Protein AF-A0A433RNE2-F1 (afdb_monomer_lite)

Foldseek 3Di:
DDAFFPADDPNDTDGDHPPDDDDDDDDDDDDPPPCCCPRGVLVRVLVDLDDDDDDDDPPCPSVVPCVVSVVVSVD

Organism: NCBI:txid1562256

InterPro domains:
  IPR003688 Type IV secretion system protein TraG/VirD4 [PF02534] (25-74)

Structure (mmCIF, N/CA/C/O backbone):
data_AF-A0A433RNE2-F1
#
_entry.id   AF-A0A433RNE2-F1
#
loop_
_atom_site.group_PDB
_atom_site.id
_atom_site.type_symbol
_atom_site.label_atom_id
_atom_site.label_alt_id
_atom_site.label_comp_id
_atom_site.label_asym_id
_atom_site.label_entity_id
_atom_site.label_seq_id
_atom_site.pdbx_PDB_ins_code
_atom_site.Cartn_x
_atom_site.Cartn_y
_atom_site.Cartn_z
_atom_site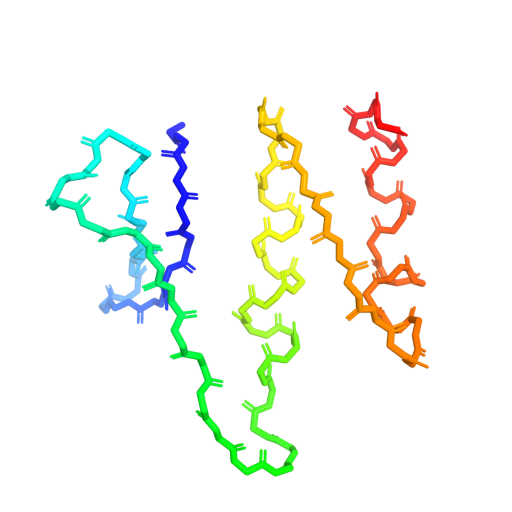.occupancy
_atom_site.B_iso_or_equiv
_atom_site.auth_seq_id
_atom_site.auth_comp_id
_atom_site.auth_asym_id
_atom_site.auth_atom_id
_atom_site.pdbx_PDB_model_num
ATOM 1 N N . MET A 1 1 ? -13.363 7.019 6.754 1.00 59.94 1 MET A N 1
ATOM 2 C CA . MET A 1 1 ? -12.946 6.022 7.766 1.00 59.94 1 MET A CA 1
ATOM 3 C C . MET A 1 1 ? -11.483 5.751 7.485 1.00 59.94 1 MET A C 1
ATOM 5 O O . MET A 1 1 ? -11.199 5.139 6.471 1.00 59.94 1 MET A O 1
ATOM 9 N N . ASN A 1 2 ? -10.567 6.314 8.264 1.00 83.81 2 ASN A N 1
ATOM 10 C CA . ASN A 1 2 ? -9.145 6.306 7.928 1.00 83.81 2 ASN A CA 1
ATOM 11 C C . ASN A 1 2 ? -8.436 5.086 8.552 1.00 83.81 2 ASN A C 1
ATOM 13 O O . ASN A 1 2 ? -8.780 4.665 9.659 1.00 83.81 2 ASN A O 1
ATOM 17 N N . GLY A 1 3 ? -7.502 4.474 7.828 1.00 92.44 3 GLY A N 1
ATOM 18 C CA . GLY A 1 3 ? -6.820 3.260 8.264 1.00 92.44 3 GLY A CA 1
ATOM 19 C C . GLY A 1 3 ? -6.163 2.477 7.134 1.00 92.44 3 GLY A C 1
ATOM 20 O O . GLY A 1 3 ? -6.339 2.775 5.957 1.00 92.44 3 GLY A O 1
ATOM 21 N N . THR A 1 4 ? -5.442 1.421 7.494 1.00 94.75 4 THR A N 1
ATOM 22 C CA . THR A 1 4 ? -4.761 0.557 6.525 1.00 94.75 4 THR A CA 1
ATOM 23 C C . THR A 1 4 ? -5.688 -0.561 6.063 1.00 94.75 4 THR A C 1
ATOM 25 O O . THR A 1 4 ? -6.196 -1.333 6.879 1.00 94.75 4 THR A O 1
ATOM 28 N N . ILE A 1 5 ? -5.887 -0.698 4.754 1.00 96.06 5 ILE A N 1
ATOM 29 C CA . ILE A 1 5 ? -6.585 -1.838 4.158 1.00 96.06 5 ILE A CA 1
ATOM 30 C C . ILE A 1 5 ? -5.697 -3.080 4.282 1.00 96.06 5 ILE A C 1
ATOM 32 O O . ILE A 1 5 ? -4.588 -3.126 3.745 1.00 96.06 5 ILE A O 1
ATOM 36 N N . LEU A 1 6 ? -6.207 -4.106 4.967 1.00 95.12 6 LEU A N 1
ATOM 37 C CA . LEU A 1 6 ? -5.528 -5.394 5.153 1.00 95.12 6 LEU A CA 1
ATOM 38 C C . LEU A 1 6 ? -5.925 -6.437 4.100 1.00 95.12 6 LEU A C 1
ATOM 40 O O . LEU A 1 6 ? -5.197 -7.402 3.880 1.00 95.12 6 LEU A O 1
ATOM 44 N N . GLY A 1 7 ? -7.082 -6.266 3.461 1.00 94.75 7 GLY A N 1
ATOM 45 C CA . GLY A 1 7 ? -7.585 -7.173 2.433 1.00 94.75 7 GLY A CA 1
ATOM 46 C C . GLY A 1 7 ? -9.103 -7.295 2.454 1.00 94.75 7 GLY A C 1
ATOM 47 O O . GLY A 1 7 ? -9.810 -6.413 2.942 1.00 94.75 7 GLY A O 1
ATOM 48 N N . ILE A 1 8 ? -9.610 -8.407 1.920 1.00 95.44 8 ILE A N 1
ATOM 49 C CA . ILE A 1 8 ? -11.042 -8.708 1.856 1.00 95.44 8 ILE A CA 1
ATOM 50 C C . ILE A 1 8 ? -11.308 -10.009 2.606 1.00 95.44 8 ILE A C 1
ATOM 52 O O . ILE A 1 8 ? -10.693 -11.034 2.322 1.00 95.44 8 ILE A O 1
ATOM 56 N N . TYR A 1 9 ? -12.272 -9.981 3.522 1.00 95.75 9 TYR A N 1
ATOM 57 C CA . TYR A 1 9 ? -12.769 -11.162 4.222 1.00 95.75 9 TYR A CA 1
ATOM 58 C C . TYR A 1 9 ? -14.292 -11.189 4.152 1.00 95.75 9 TYR A C 1
ATOM 60 O O . TYR A 1 9 ? -14.949 -10.182 4.407 1.00 95.75 9 TYR A O 1
ATOM 68 N N . ASN A 1 10 ? -14.872 -12.324 3.757 1.00 96.56 10 ASN A N 1
ATOM 69 C CA . ASN A 1 10 ? -16.321 -12.475 3.567 1.00 96.56 10 ASN A CA 1
ATOM 70 C C . ASN A 1 10 ? -16.952 -11.352 2.718 1.00 96.56 10 ASN A C 1
ATOM 72 O O . ASN A 1 10 ? -18.002 -10.814 3.066 1.00 96.56 10 ASN A O 1
ATOM 76 N N . LYS A 1 11 ? -16.295 -10.989 1.604 1.00 96.31 11 LYS A N 1
ATOM 77 C CA . LYS A 1 11 ? -16.701 -9.903 0.685 1.00 96.31 11 LYS A CA 1
ATOM 78 C C . LYS A 1 11 ? -16.766 -8.507 1.329 1.00 96.31 11 LYS A C 1
ATOM 80 O O . LYS A 1 11 ? -17.357 -7.599 0.754 1.00 96.31 11 LYS A O 1
ATOM 85 N N . LYS A 1 12 ? -16.159 -8.321 2.501 1.00 95.88 12 LYS A N 1
ATOM 86 C CA . LYS A 1 12 ? -16.038 -7.030 3.183 1.00 95.88 12 LYS A CA 1
ATOM 87 C C . LYS A 1 12 ? -14.577 -6.609 3.235 1.00 95.88 12 LYS A C 1
ATOM 89 O O . LYS A 1 12 ? -13.697 -7.448 3.427 1.00 95.88 12 LYS A O 1
ATOM 94 N N . VAL A 1 13 ? -14.334 -5.313 3.073 1.00 94.81 13 VAL A N 1
ATOM 95 C CA . VAL A 1 13 ? -12.998 -4.732 3.229 1.00 94.81 13 VAL A CA 1
ATOM 96 C C . VAL A 1 13 ? -12.624 -4.772 4.709 1.00 94.81 13 VAL A C 1
ATOM 98 O O . VAL A 1 13 ? -13.393 -4.328 5.560 1.00 94.81 13 VAL A O 1
ATOM 101 N N . LEU A 1 14 ? -11.452 -5.324 5.011 1.00 95.12 14 LEU A N 1
ATOM 102 C CA . LEU A 1 14 ? -10.850 -5.276 6.337 1.00 95.12 14 LEU A CA 1
ATOM 103 C C . LEU A 1 14 ? -9.948 -4.048 6.426 1.00 95.12 14 LEU A C 1
ATOM 105 O O . LEU A 1 14 ? -8.991 -3.928 5.661 1.00 95.12 14 LEU A O 1
ATOM 109 N N . ILE A 1 15 ? -10.242 -3.162 7.376 1.00 94.31 15 ILE A N 1
ATOM 110 C CA . ILE A 1 15 ? -9.489 -1.930 7.622 1.00 94.31 15 ILE A CA 1
ATOM 111 C C . ILE A 1 15 ? -8.978 -1.966 9.060 1.00 94.31 15 ILE A C 1
ATOM 113 O O . ILE A 1 15 ? -9.761 -2.182 9.985 1.00 94.31 15 ILE A O 1
ATOM 117 N N . GLN A 1 16 ? -7.678 -1.748 9.248 1.00 93.94 16 GLN A N 1
ATOM 118 C CA . GLN A 1 16 ? -7.086 -1.466 10.551 1.00 93.94 16 GLN A CA 1
ATOM 119 C C . GLN A 1 16 ? -7.174 0.044 10.820 1.00 93.94 16 GLN A C 1
ATOM 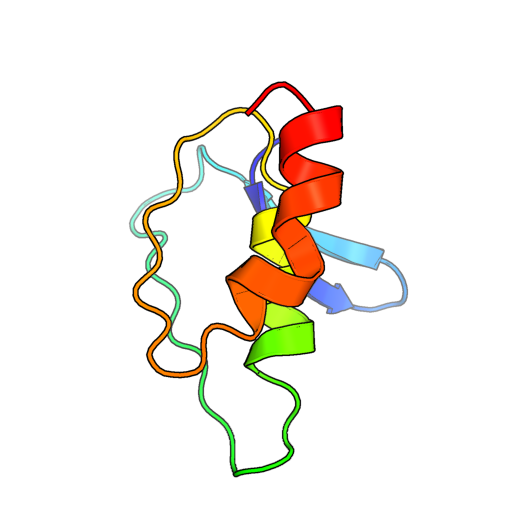121 O O . GLN A 1 16 ? -6.487 0.803 10.135 1.00 93.94 16 GLN A O 1
ATOM 126 N N . PRO A 1 17 ? -7.975 0.503 11.801 1.00 92.94 17 PRO A N 1
ATOM 127 C CA . PRO A 1 17 ? -8.125 1.929 12.084 1.00 92.94 17 PRO A CA 1
ATOM 128 C C . PRO A 1 17 ? -6.820 2.577 12.541 1.00 92.94 17 PRO A C 1
ATOM 130 O O . PRO A 1 17 ? -5.982 1.931 13.188 1.00 92.94 17 PRO A O 1
ATOM 133 N N . ASN A 1 18 ? -6.673 3.874 12.277 1.00 90.81 18 ASN A N 1
ATOM 134 C CA . ASN A 1 18 ? -5.474 4.613 12.662 1.00 90.81 18 ASN A CA 1
ATOM 135 C C . ASN A 1 18 ? -5.285 4.744 14.178 1.00 90.81 18 ASN A C 1
ATOM 137 O O . ASN A 1 18 ? -4.156 4.811 14.660 1.00 90.81 18 ASN A O 1
ATOM 141 N N . GLU A 1 19 ? -6.377 4.704 14.932 1.00 91.06 19 GLU A N 1
ATOM 142 C CA . GLU A 1 19 ? -6.400 4.809 16.390 1.00 91.06 19 GLU A CA 1
ATOM 143 C C . GLU A 1 19 ? -6.093 3.471 17.085 1.00 91.06 19 GLU A C 1
ATOM 145 O O . GLU A 1 19 ? -6.043 3.403 18.317 1.00 91.06 19 GLU A O 1
ATOM 150 N N . SER A 1 20 ? -5.900 2.391 16.315 1.00 90.12 20 SER A N 1
ATOM 151 C CA . SER A 1 20 ? -5.619 1.066 16.870 1.00 90.12 20 SER A CA 1
ATOM 152 C C . SER A 1 20 ? -4.271 1.023 17.606 1.00 90.12 20 SER A C 1
ATOM 154 O O . SER A 1 20 ? -3.267 1.586 17.166 1.00 90.12 20 SER A O 1
ATOM 156 N N . LYS A 1 21 ? -4.254 0.335 18.754 1.00 85.00 21 LYS A N 1
ATOM 157 C CA . LYS A 1 21 ? -3.091 0.150 19.640 1.00 85.00 21 LYS A CA 1
ATOM 158 C C . LYS A 1 21 ? -2.765 -1.350 19.757 1.00 85.00 21 LYS A C 1
ATOM 160 O O . LYS A 1 21 ? -3.688 -2.154 19.638 1.00 85.00 21 LYS A O 1
ATOM 165 N N . PRO A 1 22 ? -1.513 -1.756 20.047 1.00 78.38 22 PRO A N 1
ATOM 166 C CA . PRO A 1 22 ? -0.351 -0.912 20.339 1.00 78.38 22 PRO A CA 1
ATOM 167 C C . PRO A 1 22 ? 0.522 -0.567 19.117 1.00 78.38 22 PRO A C 1
ATOM 169 O O . PRO A 1 22 ? 0.900 0.590 18.978 1.00 78.38 22 PRO A O 1
ATOM 172 N N . ASN A 1 23 ? 0.836 -1.526 18.236 1.00 87.38 23 ASN A N 1
ATOM 173 C CA . ASN A 1 23 ? 1.727 -1.341 17.080 1.00 87.38 23 ASN A CA 1
ATOM 174 C C . ASN A 1 23 ? 0.965 -1.572 15.763 1.00 87.38 23 ASN A C 1
ATOM 176 O O . ASN A 1 23 ? 0.171 -2.507 15.670 1.00 87.38 23 ASN A O 1
ATOM 180 N N . ARG A 1 24 ? 1.226 -0.735 14.752 1.00 91.44 24 ARG A N 1
ATOM 181 C CA . ARG A 1 24 ? 0.604 -0.781 13.414 1.00 91.44 24 ARG A CA 1
ATOM 182 C C . ARG A 1 24 ? 1.593 -1.123 12.294 1.00 91.44 24 ARG A C 1
ATOM 184 O O . ARG A 1 24 ? 1.256 -1.005 11.121 1.00 91.44 24 ARG A O 1
ATOM 191 N N . ASN A 1 25 ? 2.813 -1.541 12.633 1.00 93.12 25 ASN A N 1
ATOM 192 C CA . ASN A 1 25 ? 3.780 -2.006 11.642 1.00 93.12 25 ASN A CA 1
ATOM 193 C C . ASN A 1 25 ? 3.265 -3.279 10.962 1.00 93.12 25 ASN A C 1
ATOM 195 O O . ASN A 1 25 ? 2.876 -4.234 11.636 1.00 93.12 25 ASN A O 1
ATOM 199 N N . ILE A 1 26 ? 3.310 -3.306 9.630 1.00 94.06 26 ILE A N 1
ATOM 200 C CA . ILE A 1 26 ? 2.848 -4.436 8.821 1.00 94.06 26 ILE A CA 1
ATOM 201 C C . ILE A 1 26 ? 4.014 -4.969 7.992 1.00 94.06 26 ILE A C 1
ATOM 203 O O . ILE A 1 26 ? 4.705 -4.215 7.310 1.00 94.06 26 ILE A O 1
ATOM 207 N N . MET A 1 27 ? 4.207 -6.287 8.032 1.00 95.75 27 MET A N 1
ATOM 208 C CA . MET A 1 27 ? 5.149 -7.005 7.180 1.00 95.75 27 MET A CA 1
ATOM 209 C C . MET A 1 27 ? 4.368 -7.832 6.160 1.00 95.75 27 MET A C 1
ATOM 211 O O . MET A 1 27 ? 3.594 -8.712 6.531 1.00 95.75 27 MET A O 1
ATOM 215 N N . VAL A 1 28 ? 4.589 -7.566 4.872 1.00 95.50 28 VAL A N 1
ATOM 216 C CA . VAL A 1 28 ? 3.950 -8.301 3.773 1.00 95.50 28 VAL A CA 1
ATOM 217 C C . VAL A 1 28 ? 4.977 -9.202 3.102 1.00 95.50 28 VAL A C 1
ATOM 219 O O . VAL A 1 28 ? 5.964 -8.727 2.543 1.00 95.50 28 VAL A O 1
ATOM 222 N N . VAL A 1 29 ? 4.732 -10.512 3.130 1.00 95.75 29 VAL A N 1
ATOM 223 C CA . VAL A 1 29 ? 5.615 -11.532 2.549 1.00 95.75 29 VAL A CA 1
ATOM 224 C C . VAL A 1 29 ? 4.888 -12.375 1.511 1.00 95.75 29 VAL A C 1
ATOM 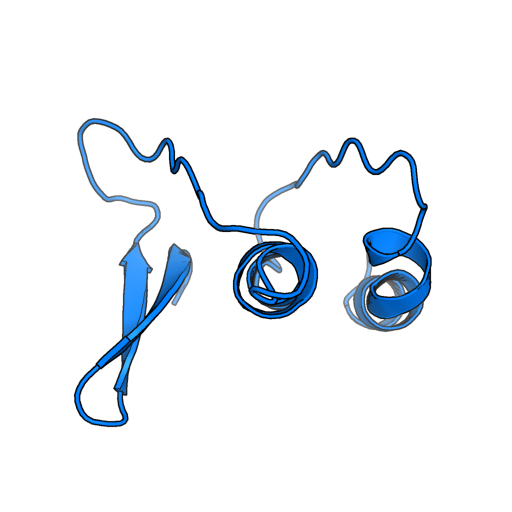226 O O . VAL A 1 29 ? 3.686 -12.603 1.595 1.00 95.75 29 VAL A O 1
ATOM 229 N N . GLY A 1 30 ? 5.629 -12.840 0.511 1.00 95.12 30 GLY A N 1
ATOM 230 C CA . GLY A 1 30 ? 5.107 -13.677 -0.566 1.00 95.12 30 GLY A CA 1
ATOM 231 C C . GLY A 1 30 ? 6.119 -13.824 -1.697 1.00 95.12 30 GLY A C 1
ATOM 232 O O . GLY A 1 30 ? 7.010 -12.982 -1.849 1.00 95.12 30 GLY A O 1
ATOM 233 N N . GLY A 1 31 ? 5.992 -14.878 -2.502 1.00 96.50 31 GLY A N 1
ATOM 234 C CA . GLY A 1 31 ? 6.893 -15.142 -3.628 1.00 96.50 31 GLY A CA 1
ATOM 235 C C . GLY A 1 31 ? 6.814 -14.092 -4.751 1.00 96.50 31 GLY A C 1
ATOM 236 O O . GLY A 1 31 ? 5.942 -13.215 -4.746 1.00 96.50 31 GLY A O 1
ATOM 237 N N . PRO A 1 32 ? 7.723 -14.132 -5.738 1.00 92.56 32 PRO A N 1
ATOM 238 C CA . PRO A 1 32 ? 7.553 -13.384 -6.984 1.00 92.56 32 PRO A CA 1
ATOM 239 C C . PRO A 1 32 ? 6.187 -13.683 -7.623 1.00 92.56 32 PRO A C 1
ATOM 241 O O . PRO A 1 32 ? 5.700 -14.805 -7.542 1.00 92.56 32 PRO A O 1
ATOM 244 N N . GLY A 1 33 ? 5.538 -12.674 -8.209 1.00 92.56 33 GLY A N 1
ATOM 245 C CA . GLY A 1 33 ? 4.200 -12.835 -8.797 1.00 92.56 33 GLY A CA 1
ATOM 246 C C . GLY A 1 33 ? 3.045 -12.942 -7.792 1.00 92.56 33 GLY A C 1
ATOM 247 O O . GLY A 1 33 ? 1.903 -13.050 -8.207 1.00 92.56 33 GLY A O 1
ATOM 248 N N . SER A 1 34 ? 3.287 -12.841 -6.479 1.00 94.50 34 SER A N 1
ATOM 249 C CA . SER A 1 34 ? 2.222 -12.892 -5.458 1.00 94.50 34 SER A CA 1
ATOM 250 C C . SER A 1 34 ? 1.474 -11.563 -5.252 1.00 94.50 34 SER A C 1
ATOM 252 O O . SER A 1 34 ? 0.865 -11.355 -4.206 1.00 94.50 34 SER A O 1
ATOM 254 N N . TYR A 1 35 ? 1.591 -10.627 -6.195 1.00 93.75 35 TYR A N 1
ATOM 255 C CA . TYR A 1 35 ? 0.875 -9.345 -6.218 1.00 93.75 35 TYR A CA 1
ATOM 256 C C . TYR A 1 35 ? 1.090 -8.380 -5.036 1.00 93.75 35 TYR A C 1
ATOM 258 O O . TYR A 1 35 ? 0.388 -7.382 -4.977 1.00 93.75 35 TYR A O 1
ATOM 266 N N . LYS A 1 36 ? 2.093 -8.577 -4.161 1.00 94.62 36 LYS A N 1
ATOM 267 C CA . LYS A 1 36 ? 2.354 -7.723 -2.969 1.00 94.62 36 LYS A CA 1
ATOM 268 C C . LYS A 1 36 ? 2.267 -6.213 -3.237 1.00 94.62 36 LYS A C 1
ATOM 270 O O . LYS A 1 36 ? 1.653 -5.482 -2.465 1.00 94.62 36 LYS A O 1
ATOM 275 N N . THR A 1 37 ? 2.883 -5.754 -4.330 1.00 94.31 37 THR A N 1
ATOM 276 C CA . THR A 1 37 ? 2.879 -4.338 -4.721 1.00 94.31 37 THR A CA 1
ATOM 277 C C . THR A 1 37 ? 1.466 -3.859 -5.043 1.00 94.31 37 THR A C 1
ATOM 279 O O . THR A 1 37 ? 1.031 -2.845 -4.517 1.00 94.31 37 THR A O 1
ATOM 282 N N . GLN A 1 38 ? 0.722 -4.603 -5.860 1.00 92.56 38 GLN A N 1
ATOM 283 C CA . GLN A 1 38 ? -0.603 -4.192 -6.329 1.00 92.56 38 GLN A CA 1
ATOM 284 C C . GLN A 1 38 ? -1.691 -4.386 -5.271 1.00 92.56 38 GLN A C 1
ATOM 286 O O . GLN A 1 38 ? -2.556 -3.528 -5.137 1.00 92.56 38 GLN A O 1
ATOM 291 N N . SER A 1 39 ? -1.646 -5.493 -4.523 1.00 93.06 39 SER A N 1
ATOM 292 C CA . SER A 1 39 ? -2.695 -5.887 -3.578 1.00 93.06 39 SER A CA 1
ATOM 293 C C . SER A 1 39 ? -2.600 -5.203 -2.219 1.00 93.06 39 SER A C 1
ATOM 295 O O . SER A 1 39 ? -3.594 -5.166 -1.499 1.00 93.06 39 SER A O 1
ATOM 297 N N . PHE A 1 40 ? -1.418 -4.708 -1.840 1.00 96.06 40 PHE A N 1
ATOM 298 C CA . PHE A 1 40 ? -1.217 -4.061 -0.546 1.00 96.06 40 PHE A CA 1
ATOM 299 C C . PHE A 1 40 ? -0.641 -2.654 -0.679 1.00 96.06 40 PHE A C 1
ATOM 301 O O . PHE A 1 40 ? -1.253 -1.709 -0.186 1.00 96.06 40 PHE A O 1
ATOM 308 N N . VAL A 1 41 ? 0.511 -2.492 -1.343 1.00 95.94 41 VAL A N 1
ATOM 309 C CA . VAL A 1 41 ? 1.210 -1.194 -1.391 1.00 95.94 41 VAL A CA 1
ATOM 310 C C . VAL A 1 41 ? 0.387 -0.170 -2.168 1.00 95.94 41 VAL A C 1
ATOM 312 O O . VAL A 1 41 ? -0.069 0.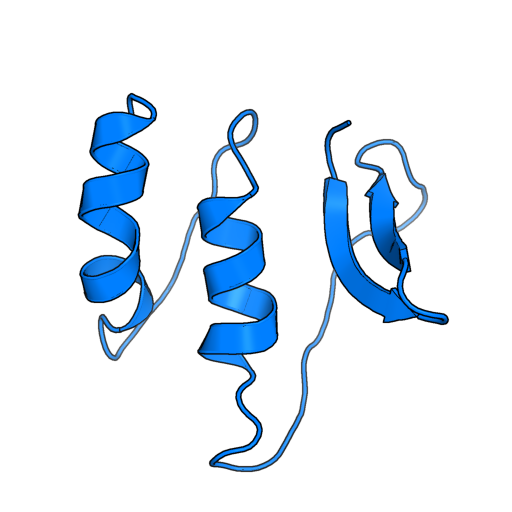807 -1.588 1.00 95.94 41 VAL A O 1
ATOM 315 N N . MET A 1 42 ? 0.121 -0.416 -3.451 1.00 96.50 42 MET A N 1
ATOM 316 C CA . MET A 1 42 ? -0.643 0.503 -4.298 1.00 96.50 42 MET A CA 1
ATOM 317 C C . MET A 1 42 ? -2.062 0.728 -3.775 1.00 96.50 42 MET A C 1
ATOM 319 O O . MET A 1 42 ? -2.547 1.853 -3.810 1.00 96.50 42 MET A O 1
ATOM 323 N N . THR A 1 43 ? -2.716 -0.320 -3.260 1.00 95.88 43 THR A N 1
ATOM 324 C CA . THR A 1 43 ? -4.042 -0.204 -2.639 1.00 95.88 43 THR A CA 1
ATOM 325 C C . THR A 1 43 ? -4.042 0.831 -1.518 1.00 95.88 43 THR A C 1
ATOM 327 O O . THR A 1 43 ? -4.891 1.718 -1.515 1.00 95.88 43 THR A O 1
ATOM 330 N N . ASN A 1 44 ? -3.078 0.756 -0.598 1.00 96.12 44 ASN A N 1
ATOM 331 C CA . ASN A 1 44 ? -3.006 1.681 0.531 1.00 96.12 44 ASN A CA 1
ATOM 332 C C . ASN A 1 44 ? -2.493 3.066 0.133 1.00 96.12 44 ASN A C 1
ATOM 334 O O . ASN A 1 44 ? -2.980 4.055 0.668 1.00 96.12 44 ASN A O 1
ATOM 338 N N . VAL A 1 45 ? -1.588 3.155 -0.848 1.00 96.44 45 VAL A N 1
ATOM 339 C CA . VAL A 1 45 ? -1.182 4.445 -1.419 1.00 96.44 45 VAL A CA 1
ATOM 340 C C . VAL A 1 45 ? -2.399 5.170 -1.962 1.00 96.44 45 VAL A C 1
ATOM 342 O O . VAL A 1 45 ? -2.648 6.291 -1.556 1.00 96.44 45 VAL A O 1
ATOM 345 N N . LEU A 1 46 ? -3.198 4.539 -2.820 1.00 95.56 46 LEU A N 1
ATOM 346 C CA . LEU A 1 46 ? -4.376 5.175 -3.415 1.00 95.56 46 LEU A CA 1
ATOM 347 C C . LEU A 1 46 ? -5.466 5.514 -2.388 1.00 95.56 46 LEU A C 1
ATOM 349 O O . LEU A 1 46 ? -6.151 6.524 -2.551 1.00 95.56 46 LEU A O 1
ATOM 353 N N . TYR A 1 47 ? -5.619 4.679 -1.357 1.00 95.12 47 TYR A N 1
ATOM 354 C CA . TYR A 1 47 ? -6.637 4.836 -0.319 1.00 95.12 47 TYR A CA 1
ATOM 355 C C . TYR A 1 47 ? -6.353 5.979 0.663 1.00 95.12 47 TYR A C 1
ATOM 357 O O . TYR A 1 47 ? -7.280 6.660 1.087 1.00 95.12 47 TYR A O 1
ATOM 365 N N . GLU A 1 48 ? -5.091 6.182 1.037 1.00 93.62 48 GLU A N 1
ATOM 366 C CA . GLU A 1 48 ? -4.707 7.165 2.050 1.00 93.62 48 GLU A CA 1
ATOM 367 C C . GLU A 1 48 ? -4.763 8.596 1.500 1.00 93.62 48 GLU A C 1
ATOM 369 O O . GLU A 1 48 ? -3.996 8.949 0.606 1.00 93.62 48 GLU A O 1
ATOM 374 N N . THR A 1 49 ? -5.653 9.427 2.036 1.00 93.25 49 THR A N 1
ATOM 375 C CA . THR A 1 49 ? -5.843 10.829 1.620 1.00 93.25 49 THR A CA 1
ATOM 376 C C . THR A 1 49 ? -5.769 11.817 2.786 1.00 93.25 49 THR A C 1
ATOM 378 O O . THR A 1 49 ? -6.187 12.964 2.656 1.00 93.25 49 THR A O 1
ATOM 381 N N . GLU A 1 50 ? -5.285 11.384 3.946 1.00 91.62 50 GLU A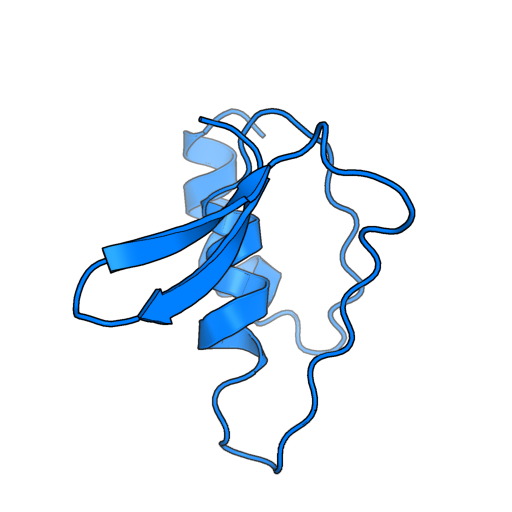 N 1
ATOM 382 C CA . GLU A 1 50 ? -5.221 12.206 5.157 1.00 91.62 50 GLU A CA 1
ATOM 383 C C . GLU A 1 50 ? -3.806 12.242 5.757 1.00 91.62 50 GLU A C 1
ATOM 385 O O . GLU A 1 50 ? -3.404 13.262 6.313 1.00 91.62 50 GLU A O 1
ATOM 390 N N . ASN A 1 51 ? -3.029 11.164 5.625 1.00 89.25 51 ASN A N 1
ATOM 391 C CA . ASN A 1 51 ? -1.665 11.050 6.144 1.00 89.25 51 ASN A CA 1
ATOM 392 C C . ASN A 1 51 ? -0.606 11.092 5.035 1.00 89.25 51 ASN A C 1
ATOM 394 O O . ASN A 1 51 ? -0.816 10.628 3.915 1.00 89.25 51 ASN A O 1
ATOM 398 N N . SER A 1 52 ? 0.587 11.580 5.378 1.00 90.12 52 SER A N 1
ATOM 399 C CA . SER A 1 52 ? 1.752 11.528 4.491 1.00 90.12 52 SER A CA 1
ATOM 400 C C . SER A 1 52 ? 2.322 10.111 4.405 1.00 90.12 52 SER A C 1
ATOM 402 O O . SER A 1 52 ? 2.532 9.453 5.426 1.00 90.12 52 SER A O 1
ATOM 404 N N . ILE A 1 53 ? 2.653 9.670 3.190 1.00 92.06 53 ILE A N 1
ATOM 405 C CA . ILE A 1 53 ? 3.326 8.393 2.931 1.00 92.06 53 ILE A CA 1
ATOM 406 C C . ILE A 1 53 ? 4.695 8.673 2.309 1.00 92.06 53 ILE A C 1
ATOM 408 O O . ILE A 1 53 ? 4.807 9.432 1.350 1.00 92.06 53 ILE A O 1
ATOM 412 N N . VAL A 1 54 ? 5.734 8.015 2.824 1.00 94.56 54 VAL A N 1
ATOM 413 C CA . VAL A 1 54 ? 7.062 7.967 2.197 1.00 94.56 54 VAL A CA 1
ATOM 414 C C . VAL A 1 54 ? 7.276 6.570 1.632 1.00 94.56 54 VAL A C 1
ATOM 416 O O . VAL A 1 54 ? 7.089 5.578 2.338 1.00 94.56 54 VAL A O 1
ATOM 419 N N . ILE A 1 55 ? 7.663 6.488 0.359 1.00 94.00 55 ILE A N 1
ATOM 420 C CA . ILE A 1 55 ? 7.824 5.221 -0.358 1.00 94.00 55 ILE A CA 1
ATOM 421 C C . ILE A 1 55 ? 9.227 5.152 -0.940 1.00 94.00 55 ILE A C 1
ATOM 423 O O . ILE A 1 55 ? 9.666 6.053 -1.650 1.00 94.00 55 ILE A O 1
ATOM 427 N N . THR A 1 56 ? 9.915 4.046 -0.677 1.00 95.56 56 THR A N 1
ATOM 428 C CA . THR A 1 56 ? 11.129 3.676 -1.404 1.00 95.56 56 THR A CA 1
ATOM 429 C C . THR A 1 56 ? 10.756 2.626 -2.439 1.00 95.56 56 THR A C 1
ATOM 431 O O . THR A 1 56 ? 10.516 1.471 -2.094 1.00 95.56 56 THR A O 1
ATOM 434 N N . ASP A 1 57 ? 10.687 3.033 -3.704 1.00 94.06 57 ASP A N 1
ATOM 435 C CA . ASP A 1 57 ? 10.305 2.171 -4.822 1.00 94.06 57 ASP A CA 1
ATOM 436 C C . ASP A 1 57 ? 11.418 2.116 -5.880 1.00 94.06 57 ASP A C 1
ATOM 438 O O . ASP A 1 57 ? 11.473 2.961 -6.773 1.00 94.06 57 ASP A O 1
ATOM 442 N N . PRO A 1 58 ? 12.310 1.111 -5.814 1.00 92.19 58 PRO A N 1
ATOM 443 C CA . PRO A 1 58 ? 13.422 0.983 -6.753 1.00 92.19 58 PRO A CA 1
ATOM 444 C C . PRO A 1 58 ? 13.004 0.776 -8.213 1.00 92.19 58 PRO A C 1
ATOM 446 O O . PRO A 1 58 ? 13.840 0.922 -9.100 1.00 92.19 58 PRO A O 1
ATOM 449 N N . LYS A 1 59 ? 11.754 0.367 -8.469 1.00 92.50 59 LYS A N 1
ATOM 450 C CA . LYS A 1 59 ? 11.254 0.066 -9.818 1.00 92.50 59 LYS A CA 1
ATOM 451 C C . LYS A 1 59 ? 10.351 1.159 -10.381 1.00 92.50 59 LYS A C 1
ATOM 453 O O . LYS A 1 59 ? 9.930 1.019 -11.521 1.00 92.50 59 LYS A O 1
ATOM 458 N N . ALA A 1 60 ? 10.036 2.181 -9.585 1.00 93.94 60 ALA A N 1
ATOM 459 C CA . ALA A 1 60 ? 9.087 3.251 -9.896 1.00 93.94 60 ALA A CA 1
ATOM 460 C C . ALA A 1 60 ? 7.650 2.793 -10.243 1.00 93.94 60 ALA A C 1
ATOM 462 O O . ALA A 1 60 ? 6.820 3.624 -10.606 1.00 93.94 60 ALA A O 1
ATOM 463 N N . GLU A 1 61 ? 7.313 1.508 -10.074 1.00 95.38 61 GLU A N 1
ATOM 464 C CA . GLU A 1 61 ? 5.998 0.951 -10.415 1.00 95.38 61 GLU A CA 1
ATOM 465 C C . GLU A 1 61 ? 4.861 1.620 -9.628 1.00 95.38 61 GLU A C 1
ATOM 467 O O . GLU A 1 61 ? 3.771 1.830 -10.158 1.00 95.38 61 GLU A O 1
ATOM 472 N N . VAL A 1 62 ? 5.094 1.942 -8.355 1.00 96.44 62 VAL A N 1
ATOM 473 C CA . VAL A 1 62 ? 4.111 2.616 -7.506 1.00 96.44 62 VAL A CA 1
ATOM 474 C C . VAL A 1 62 ? 3.896 4.034 -8.017 1.00 96.44 62 VAL A C 1
ATOM 476 O O . VAL A 1 62 ? 2.755 4.411 -8.262 1.00 96.44 62 VAL A O 1
ATOM 479 N N . TYR A 1 63 ? 4.974 4.790 -8.245 1.00 95.31 63 TYR A N 1
ATOM 480 C CA . TYR A 1 63 ? 4.879 6.165 -8.737 1.00 95.31 63 TYR A CA 1
ATOM 481 C C . TYR A 1 63 ? 4.150 6.228 -10.082 1.00 95.31 63 TYR A C 1
ATOM 483 O O . TYR A 1 63 ? 3.119 6.889 -10.185 1.00 95.31 63 TYR A O 1
ATOM 491 N N . GLU A 1 64 ? 4.612 5.469 -11.077 1.00 96.81 64 GLU A N 1
ATOM 492 C CA . GLU A 1 64 ? 4.044 5.464 -12.431 1.00 96.81 64 GLU A CA 1
ATOM 493 C C . GLU A 1 64 ? 2.547 5.138 -12.445 1.00 96.81 64 GLU A C 1
ATOM 495 O O . GLU A 1 64 ? 1.795 5.672 -13.260 1.00 96.81 64 GLU A O 1
ATOM 500 N N . LYS A 1 65 ? 2.094 4.269 -11.535 1.00 96.38 65 LYS A N 1
ATOM 501 C CA . LYS A 1 65 ? 0.702 3.814 -11.502 1.00 96.38 65 LYS A CA 1
ATOM 502 C C . LYS A 1 65 ? -0.204 4.627 -10.587 1.00 96.38 65 LYS A C 1
ATOM 504 O O . LYS A 1 65 ? -1.421 4.524 -10.734 1.00 96.38 65 LYS A O 1
ATOM 509 N N . THR A 1 66 ? 0.337 5.387 -9.633 1.00 97.12 66 THR A N 1
ATOM 510 C CA . THR A 1 66 ? -0.485 6.116 -8.652 1.00 97.12 66 THR A CA 1
ATOM 511 C C . THR A 1 66 ? -0.353 7.634 -8.715 1.00 97.12 66 THR A C 1
ATOM 513 O O . THR A 1 66 ? -1.251 8.307 -8.217 1.00 97.12 66 THR A O 1
ATOM 516 N N . ALA A 1 67 ? 0.704 8.184 -9.326 1.00 96.06 67 ALA A N 1
ATOM 517 C CA . ALA A 1 67 ? 0.995 9.622 -9.309 1.00 96.06 67 ALA A CA 1
ATOM 518 C C . ALA A 1 67 ? -0.163 10.473 -9.846 1.00 96.06 67 ALA A C 1
ATOM 520 O O . ALA A 1 67 ? -0.652 11.333 -9.126 1.00 96.06 67 ALA A O 1
ATOM 521 N N . ALA A 1 68 ? -0.696 10.162 -11.031 1.00 97.88 68 ALA A N 1
ATOM 522 C CA . ALA A 1 68 ? -1.801 10.928 -11.619 1.00 97.88 68 ALA A CA 1
ATOM 523 C C . ALA A 1 68 ? -3.066 10.949 -10.735 1.00 97.88 68 ALA A C 1
ATOM 525 O O . ALA A 1 68 ? -3.789 11.941 -10.684 1.00 97.88 68 ALA A O 1
ATOM 526 N N . ILE A 1 69 ? -3.338 9.855 -10.011 1.00 97.19 69 ILE A N 1
ATOM 527 C CA . ILE A 1 69 ? -4.467 9.801 -9.071 1.00 97.19 69 ILE A CA 1
ATOM 528 C C . ILE A 1 69 ? -4.160 10.643 -7.831 1.00 97.19 69 ILE A C 1
ATOM 530 O O . ILE A 1 69 ? -5.049 11.323 -7.330 1.00 97.19 69 ILE A O 1
ATOM 534 N N . LYS A 1 70 ? -2.915 10.622 -7.344 1.00 95.50 70 LYS A N 1
ATOM 535 C CA . LYS A 1 70 ? -2.477 11.456 -6.220 1.00 95.50 70 LYS A CA 1
ATOM 536 C C . LYS A 1 70 ? -2.519 12.944 -6.536 1.00 95.50 70 LYS A C 1
ATOM 538 O O . LYS A 1 70 ? -3.088 13.690 -5.747 1.00 95.50 70 LYS A O 1
ATOM 543 N N . GLU A 1 71 ? -2.063 13.341 -7.715 1.00 96.25 71 GLU A N 1
ATOM 544 C CA . GLU A 1 71 ? -2.188 14.715 -8.207 1.00 96.25 71 GLU A CA 1
ATOM 545 C C . GLU A 1 71 ? -3.661 15.149 -8.255 1.00 96.25 71 GLU A C 1
ATOM 547 O O . GLU A 1 71 ? -4.026 16.206 -7.746 1.00 96.25 71 GLU A O 1
ATOM 552 N N . ALA A 1 72 ? -4.549 14.292 -8.775 1.00 96.69 72 ALA A N 1
ATOM 553 C CA . ALA A 1 72 ? -5.989 14.560 -8.790 1.00 96.69 72 ALA A CA 1
ATOM 554 C C . ALA A 1 72 ? -6.621 14.614 -7.382 1.00 96.69 72 ALA A C 1
ATOM 556 O O . ALA A 1 72 ? -7.660 15.250 -7.200 1.00 96.69 72 ALA A O 1
ATOM 557 N N . GLN A 1 73 ? -6.009 13.962 -6.389 1.00 94.81 73 GLN A N 1
ATOM 558 C CA . GLN A 1 73 ? -6.381 14.050 -4.973 1.00 94.81 73 GLN A CA 1
ATOM 559 C C . GLN A 1 73 ? -5.794 15.294 -4.274 1.00 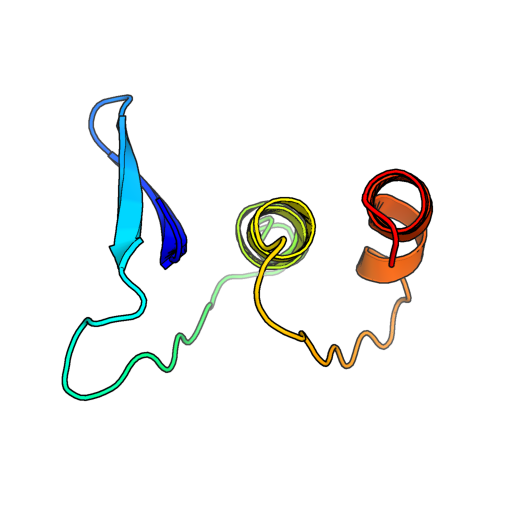94.81 73 GLN A C 1
ATOM 561 O O . GLN A 1 73 ? -6.143 15.542 -3.122 1.00 94.81 73 GLN A O 1
ATOM 566 N N . GLY A 1 74 ? -4.952 16.086 -4.950 1.00 94.25 74 GLY A N 1
ATOM 567 C CA . GLY A 1 74 ? -4.358 17.318 -4.422 1.00 94.25 74 GLY A CA 1
ATOM 568 C C . GLY A 1 74 ? -2.987 17.152 -3.758 1.00 94.25 74 GLY A C 1
ATOM 569 O O . GLY A 1 74 ? -2.620 18.004 -2.947 1.00 94.25 74 GLY A O 1
ATOM 570 N N . TYR A 1 75 ? -2.263 16.075 -4.076 1.00 88.81 75 TYR A N 1
ATOM 571 C CA . TYR A 1 75 ? -0.892 15.809 -3.615 1.00 88.81 75 TYR A CA 1
ATOM 572 C C . TYR A 1 75 ? 0.173 16.202 -4.635 1.00 88.81 75 TYR A C 1
ATOM 574 O O . TYR A 1 75 ? -0.117 16.121 -5.849 1.00 88.81 75 TYR A O 1
#

Sequence (75 aa):
MNGTILGIYNKKVLIQPNESKPNRNIMVVGGPGSYKTQSFVMTNVLYETENSIVITDPKAEVYEKTAAIKEAQGY

pLDDT: mean 93.4, std 5.03, range [59.94, 97.88]

Radius of gyration: 13.13 Å; chains: 1; bounding box: 30×32×33 Å

Secondary structure (DSSP, 8-state):
--EEEEEEETTEEEEEETT--S---------TTS-HIIIIIHHHHHH--SS------TT-HHHHHHHHHHHHTT-